Protein AF-A0A835P422-F1 (afdb_monomer_lite)

Structure (mmCIF, N/CA/C/O backbone):
data_AF-A0A835P422-F1
#
_entry.id   AF-A0A835P422-F1
#
loop_
_atom_site.group_PDB
_atom_site.id
_atom_site.type_symbol
_atom_site.label_atom_id
_atom_site.label_alt_id
_atom_site.label_comp_id
_atom_site.label_asym_id
_atom_site.label_entity_id
_atom_site.label_seq_id
_atom_site.pdbx_PDB_ins_code
_atom_site.Cartn_x
_atom_site.Cartn_y
_atom_site.Cartn_z
_atom_site.occupancy
_atom_site.B_iso_or_equiv
_atom_site.auth_seq_id
_atom_site.auth_comp_id
_atom_site.auth_asym_id
_atom_site.auth_atom_id
_atom_site.pdbx_PDB_model_num
ATOM 1 N N . MET A 1 1 ? -5.538 4.543 8.602 1.00 83.06 1 MET A N 1
ATOM 2 C CA . MET A 1 1 ? -4.809 5.064 7.434 1.00 83.06 1 MET A CA 1
ATOM 3 C C . MET A 1 1 ? -5.441 6.368 7.005 1.00 83.06 1 MET A C 1
ATOM 5 O O . MET A 1 1 ? -6.660 6.471 7.059 1.00 83.06 1 MET A O 1
ATOM 9 N N . VAL A 1 2 ? -4.631 7.358 6.640 1.00 86.31 2 VAL A N 1
ATOM 10 C CA . VAL A 1 2 ? -5.116 8.685 6.250 1.00 86.31 2 VAL A CA 1
ATOM 11 C C . VAL A 1 2 ? -4.440 9.077 4.946 1.00 86.31 2 VAL A C 1
ATOM 13 O O . VAL A 1 2 ? -3.213 9.055 4.871 1.00 86.31 2 VAL A O 1
ATOM 16 N N . LYS A 1 3 ? -5.237 9.423 3.939 1.00 85.25 3 LYS A N 1
ATOM 17 C CA . LYS A 1 3 ? -4.757 9.975 2.677 1.00 85.25 3 LYS A CA 1
ATOM 18 C C . LYS A 1 3 ? -4.773 11.492 2.761 1.00 85.25 3 LYS A C 1
ATOM 20 O O . LYS A 1 3 ? -5.781 12.088 3.148 1.00 85.25 3 LYS A O 1
ATOM 25 N N . HIS A 1 4 ? -3.650 12.089 2.392 1.00 86.94 4 HIS A N 1
ATOM 26 C CA . HIS A 1 4 ? -3.463 13.529 2.381 1.00 86.94 4 HIS A CA 1
ATOM 27 C C . HIS A 1 4 ? -3.297 14.022 0.947 1.00 86.94 4 HIS A C 1
ATOM 29 O O . HIS A 1 4 ? -2.626 13.371 0.148 1.00 86.94 4 HIS A O 1
ATOM 35 N N . TRP A 1 5 ? -3.871 15.180 0.642 1.00 85.56 5 TRP A N 1
ATOM 36 C CA . TRP A 1 5 ? -3.661 15.888 -0.615 1.00 85.56 5 TRP A CA 1
ATOM 37 C C . TRP A 1 5 ? -2.870 17.163 -0.355 1.00 85.56 5 TRP A C 1
ATOM 39 O O . TRP A 1 5 ? -3.194 17.913 0.566 1.00 85.56 5 TRP A O 1
ATOM 49 N N . ARG A 1 6 ? -1.823 17.404 -1.149 1.00 86.75 6 ARG A N 1
ATOM 50 C CA . ARG A 1 6 ? -1.045 18.642 -1.063 1.00 86.75 6 ARG A CA 1
ATOM 51 C C . ARG A 1 6 ? -1.829 19.762 -1.739 1.00 86.75 6 ARG A C 1
ATOM 53 O O . ARG A 1 6 ? -2.097 19.686 -2.934 1.00 86.75 6 ARG A O 1
ATOM 60 N N . VAL A 1 7 ? -2.168 20.795 -0.978 1.00 87.25 7 VAL A N 1
ATOM 61 C CA . VAL A 1 7 ? -3.031 21.894 -1.439 1.00 87.25 7 VAL A CA 1
ATOM 62 C C . VAL A 1 7 ? -2.217 23.045 -2.024 1.00 87.25 7 VAL A C 1
ATOM 64 O O . VAL A 1 7 ? -2.674 23.719 -2.943 1.00 87.25 7 VAL A O 1
ATOM 67 N N . ASP A 1 8 ? -0.992 23.262 -1.544 1.00 85.94 8 ASP A N 1
ATOM 68 C CA . ASP A 1 8 ? -0.162 24.375 -1.999 1.00 85.94 8 ASP A CA 1
ATOM 69 C C . ASP A 1 8 ? 1.342 24.055 -2.043 1.00 85.94 8 ASP A C 1
ATOM 71 O O . ASP A 1 8 ? 1.820 22.964 -1.710 1.00 85.94 8 ASP A O 1
ATOM 75 N N . ARG A 1 9 ? 2.120 25.041 -2.503 1.00 81.62 9 ARG A N 1
ATOM 76 C CA . ARG A 1 9 ? 3.585 24.956 -2.564 1.00 81.62 9 ARG A CA 1
ATOM 77 C C . ARG A 1 9 ? 4.244 25.068 -1.186 1.00 81.62 9 ARG A C 1
ATOM 79 O O . ARG A 1 9 ? 5.394 24.662 -1.076 1.00 81.62 9 ARG A O 1
ATOM 86 N N . GLU A 1 10 ? 3.518 25.505 -0.160 1.00 86.56 10 GLU A N 1
ATOM 87 C CA . GLU A 1 10 ? 3.985 25.657 1.227 1.00 86.56 10 GLU A CA 1
ATOM 88 C C . GLU A 1 10 ? 3.847 24.366 2.049 1.00 86.56 10 GLU A C 1
ATOM 90 O O . GLU A 1 10 ? 3.931 24.399 3.271 1.00 86.56 10 GLU A O 1
ATOM 95 N N . GLU A 1 11 ? 3.634 23.226 1.383 1.00 81.69 11 GLU A N 1
ATOM 96 C CA . GLU A 1 11 ? 3.485 21.921 2.038 1.00 81.69 11 GLU A CA 1
ATOM 97 C C . GLU A 1 11 ? 2.276 21.862 2.981 1.00 81.69 11 GLU A C 1
ATOM 99 O O . GLU A 1 11 ? 2.273 21.119 3.963 1.00 81.69 11 GLU A O 1
ATOM 104 N N . LYS A 1 12 ? 1.202 22.600 2.668 1.00 86.31 12 LYS A N 1
ATOM 105 C CA . LYS A 1 12 ? -0.083 22.376 3.331 1.00 86.31 12 LYS A CA 1
ATOM 106 C C . LYS A 1 12 ? -0.746 21.119 2.782 1.00 86.31 12 LYS A C 1
ATOM 108 O O . LYS A 1 12 ? -0.849 20.926 1.566 1.00 86.31 12 LYS A O 1
ATOM 113 N N . TYR A 1 13 ? -1.223 20.283 3.698 1.00 86.50 13 TYR A N 1
ATOM 114 C CA . TYR A 1 13 ? -1.899 19.031 3.390 1.00 86.50 13 TYR A CA 1
ATOM 115 C C . TYR A 1 13 ? -3.291 19.003 4.007 1.00 86.50 13 TYR A C 1
ATOM 117 O O . TYR A 1 13 ? -3.460 19.291 5.191 1.00 86.50 13 TYR A O 1
ATOM 125 N N . GLU A 1 14 ? -4.271 18.579 3.219 1.00 91.12 14 GLU A N 1
ATOM 126 C CA . GLU A 1 14 ? -5.625 18.309 3.692 1.00 91.12 14 GLU A CA 1
ATOM 127 C C . GLU A 1 14 ? -5.893 16.812 3.724 1.00 91.12 14 GLU A C 1
ATOM 129 O O . GLU A 1 14 ? -5.433 16.055 2.866 1.00 91.12 14 GLU A O 1
ATOM 134 N N . ILE A 1 15 ? -6.648 16.374 4.729 1.00 89.50 15 ILE A N 1
ATOM 135 C CA . ILE A 1 15 ? -7.099 14.989 4.803 1.00 89.50 15 ILE A CA 1
ATOM 136 C C . ILE A 1 15 ? -8.259 14.818 3.834 1.00 89.50 15 ILE A C 1
ATOM 138 O O . ILE A 1 15 ? -9.336 15.364 4.060 1.00 89.50 15 ILE A O 1
ATOM 142 N N . VAL A 1 16 ? -8.050 14.007 2.803 1.00 90.88 16 VAL A N 1
ATOM 143 C CA . VAL A 1 16 ? -9.088 13.705 1.811 1.00 90.88 16 VAL A CA 1
ATOM 144 C C . VAL A 1 16 ? -9.803 12.396 2.106 1.00 90.88 16 VAL A C 1
ATOM 146 O O . VAL A 1 16 ? -10.979 12.254 1.789 1.00 90.88 16 VAL A O 1
ATOM 149 N N . GLU A 1 17 ? -9.129 11.441 2.752 1.00 88.75 17 GLU A N 1
ATOM 150 C CA . GLU A 1 17 ? -9.734 10.143 3.039 1.00 88.75 17 GLU A CA 1
ATOM 151 C C . GLU A 1 17 ? -9.155 9.495 4.297 1.00 88.75 17 GLU A C 1
ATOM 153 O O . GLU A 1 17 ? -7.987 9.687 4.654 1.00 88.75 17 GLU A O 1
ATOM 158 N N . LYS A 1 18 ? -9.991 8.718 4.990 1.00 91.38 18 LYS A N 1
ATOM 159 C CA . LYS A 1 18 ? -9.613 7.948 6.176 1.00 91.38 18 LYS A CA 1
ATOM 160 C C . LYS A 1 18 ? -10.161 6.535 6.052 1.00 91.38 18 LYS A C 1
ATOM 162 O O . LYS A 1 18 ? -11.354 6.353 5.838 1.00 91.38 18 LYS A O 1
ATOM 167 N N . TRP A 1 19 ? -9.301 5.552 6.287 1.00 92.38 19 TRP A N 1
ATOM 168 C CA . TRP A 1 19 ? -9.673 4.137 6.308 1.00 92.38 19 TRP A CA 1
ATOM 169 C C . TRP A 1 19 ? -9.192 3.470 7.588 1.00 92.38 19 TRP A C 1
ATOM 171 O O . TRP A 1 19 ? -8.100 3.780 8.088 1.00 92.38 19 TRP A O 1
ATOM 181 N N . PHE A 1 20 ? -9.958 2.517 8.114 1.00 91.00 20 PHE A N 1
ATOM 182 C CA . PHE A 1 20 ? -9.454 1.674 9.189 1.00 91.00 20 PHE A CA 1
ATOM 183 C C . PHE A 1 20 ? -8.546 0.591 8.614 1.00 91.00 20 PHE A C 1
ATOM 185 O O . PHE A 1 20 ? -8.877 -0.058 7.630 1.00 91.00 20 PHE A O 1
ATOM 192 N N . LEU A 1 21 ? -7.404 0.353 9.262 1.00 89.75 21 LEU A N 1
ATOM 193 C CA . LEU A 1 21 ? -6.468 -0.686 8.822 1.00 89.75 21 LEU A CA 1
ATOM 194 C C . LEU A 1 21 ? -7.109 -2.085 8.846 1.00 89.75 21 LEU A C 1
ATOM 196 O O . LEU A 1 21 ? -6.798 -2.931 8.014 1.00 89.75 21 LEU A O 1
ATOM 200 N N . LYS A 1 22 ? -8.042 -2.322 9.776 1.00 91.25 22 LYS A N 1
ATOM 201 C CA . LYS A 1 22 ? -8.781 -3.587 9.866 1.00 91.25 22 LYS A CA 1
ATOM 202 C C . LYS A 1 22 ? -9.620 -3.884 8.617 1.00 91.25 22 LYS A C 1
ATOM 204 O O . LYS A 1 22 ? -9.840 -5.058 8.350 1.00 91.25 22 LYS A O 1
ATOM 209 N N . ASP A 1 23 ? -10.005 -2.865 7.850 1.00 93.75 23 ASP A N 1
ATOM 210 C CA . ASP A 1 23 ? -10.827 -3.019 6.645 1.00 93.75 23 ASP A CA 1
ATOM 211 C C . ASP A 1 23 ? -9.974 -3.319 5.395 1.00 93.75 23 ASP A C 1
ATOM 213 O O . ASP A 1 23 ? -10.521 -3.643 4.349 1.00 93.75 23 ASP A O 1
ATOM 217 N N . LEU A 1 24 ? -8.639 -3.201 5.477 1.00 94.38 24 LEU A N 1
ATOM 218 C CA . LEU A 1 24 ? -7.724 -3.500 4.370 1.00 94.38 24 LEU A CA 1
ATOM 219 C C . LEU A 1 24 ? -7.524 -5.014 4.247 1.00 94.38 24 LEU A C 1
ATOM 221 O O . LEU A 1 24 ? -6.858 -5.605 5.091 1.00 94.38 24 LEU A O 1
ATOM 225 N N . GLU A 1 25 ? -8.078 -5.654 3.231 1.00 94.38 25 GLU A N 1
ATOM 226 C CA . GLU A 1 25 ? -8.061 -7.114 3.073 1.00 94.38 25 GLU A CA 1
ATOM 227 C C . GLU A 1 25 ? -6.759 -7.623 2.444 1.00 94.38 25 GLU A C 1
ATOM 229 O O . GLU A 1 25 ? -6.224 -8.654 2.861 1.00 94.38 25 GLU A O 1
AT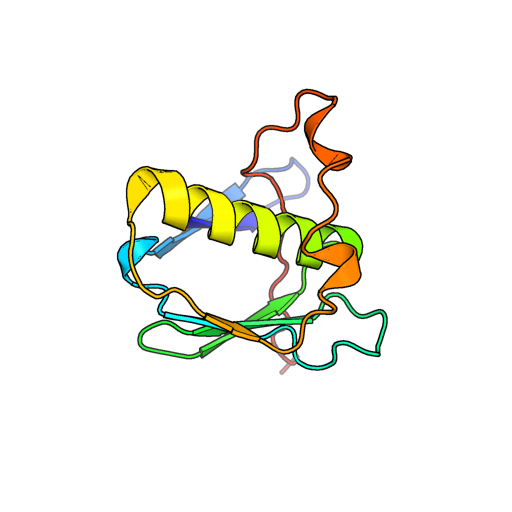OM 234 N N . MET A 1 26 ? -6.230 -6.881 1.469 1.00 95.25 26 MET A N 1
ATOM 235 C CA . MET A 1 26 ? -5.059 -7.281 0.692 1.00 95.25 26 MET A CA 1
ATOM 236 C C . MET A 1 26 ? -4.311 -6.066 0.135 1.00 95.25 26 MET A C 1
ATOM 238 O O . MET A 1 26 ? -4.907 -5.014 -0.115 1.00 95.25 26 MET A O 1
ATOM 242 N N . ILE A 1 27 ? -3.008 -6.233 -0.085 1.00 95.50 27 ILE A N 1
ATOM 243 C CA . ILE A 1 27 ? -2.228 -5.400 -1.004 1.00 95.50 27 ILE A CA 1
ATOM 244 C C . ILE A 1 27 ? -1.650 -6.258 -2.130 1.00 95.50 27 ILE A C 1
ATOM 246 O O . ILE A 1 27 ? -1.150 -7.357 -1.883 1.00 95.50 27 ILE A O 1
ATOM 250 N N . ASP A 1 28 ? -1.718 -5.738 -3.349 1.00 95.75 28 ASP A N 1
ATOM 251 C CA . ASP A 1 28 ? -1.247 -6.401 -4.564 1.00 95.75 28 ASP A CA 1
ATOM 252 C C . ASP A 1 28 ? -0.159 -5.539 -5.218 1.00 95.75 28 ASP A C 1
ATOM 254 O O . ASP A 1 28 ? -0.415 -4.408 -5.623 1.00 95.75 28 ASP A O 1
ATOM 258 N N . GLY A 1 29 ? 1.072 -6.047 -5.289 1.00 94.12 29 GLY A N 1
ATOM 259 C CA . GLY A 1 29 ? 2.220 -5.345 -5.873 1.00 94.12 29 GLY A CA 1
ATOM 260 C C . GLY A 1 29 ? 2.210 -5.260 -7.404 1.00 94.12 29 GLY A C 1
ATOM 261 O O . GLY A 1 29 ? 3.138 -4.678 -7.974 1.00 94.12 29 GLY A O 1
ATOM 262 N N . LYS A 1 30 ? 1.163 -5.802 -8.046 1.00 89.88 30 LYS A N 1
ATOM 263 C CA . LYS A 1 30 ? 0.939 -5.950 -9.490 1.00 89.88 30 LYS A CA 1
ATOM 264 C C . LYS A 1 30 ? 1.996 -6.792 -10.187 1.00 89.88 30 LYS A C 1
ATOM 266 O O . LYS A 1 30 ? 1.765 -7.954 -10.497 1.00 89.88 30 LYS A O 1
ATOM 271 N N . GLU A 1 31 ? 3.150 -6.191 -10.437 1.00 86.94 31 GLU A N 1
ATOM 272 C CA . GLU A 1 31 ? 4.259 -6.789 -11.171 1.00 86.94 31 GLU A CA 1
ATOM 273 C C . GLU A 1 31 ? 5.472 -6.860 -10.242 1.00 86.94 31 GLU A C 1
ATOM 275 O O . GLU A 1 31 ? 6.167 -5.862 -10.042 1.00 86.94 31 GLU A O 1
ATOM 280 N N . ALA A 1 32 ? 5.709 -8.034 -9.649 1.00 80.25 32 ALA A N 1
ATOM 281 C CA . ALA A 1 32 ? 6.829 -8.259 -8.730 1.00 80.25 32 ALA A CA 1
ATOM 282 C C . ALA A 1 32 ? 8.196 -8.138 -9.429 1.00 80.25 32 ALA A C 1
ATOM 284 O O . ALA A 1 32 ? 9.145 -7.636 -8.831 1.00 80.25 32 ALA A O 1
ATOM 285 N N . ASP A 1 33 ? 8.260 -8.545 -10.700 1.00 81.00 33 ASP A N 1
ATOM 286 C CA . ASP A 1 33 ? 9.485 -8.606 -11.508 1.00 81.00 33 ASP A CA 1
ATOM 287 C C . ASP A 1 33 ? 9.842 -7.266 -12.178 1.00 81.00 33 ASP A C 1
ATOM 289 O O . ASP A 1 33 ? 10.881 -7.142 -12.831 1.00 81.00 33 ASP A O 1
ATOM 293 N N . THR A 1 34 ? 8.987 -6.250 -12.024 1.00 83.12 34 THR A N 1
ATOM 294 C CA . THR A 1 34 ? 9.165 -4.933 -12.639 1.00 83.12 34 THR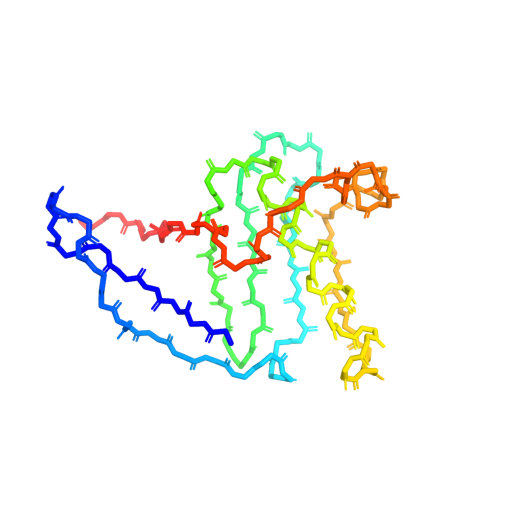 A CA 1
ATOM 295 C C . THR A 1 34 ? 9.491 -3.897 -11.565 1.00 83.12 34 THR A C 1
ATOM 297 O O . THR A 1 34 ? 8.778 -3.757 -10.568 1.00 83.12 34 THR A O 1
ATOM 300 N N . ASP A 1 35 ? 10.536 -3.097 -11.793 1.00 85.75 35 ASP A N 1
ATOM 301 C CA . ASP A 1 35 ? 10.885 -1.970 -10.922 1.00 85.75 35 ASP A CA 1
ATOM 302 C C . ASP A 1 35 ? 9.919 -0.790 -11.132 1.00 85.75 35 ASP A C 1
ATOM 304 O O . ASP A 1 35 ? 10.213 0.186 -11.822 1.00 85.75 35 ASP A O 1
ATOM 308 N N . ASN A 1 36 ? 8.711 -0.909 -10.575 1.00 90.12 36 ASN A N 1
ATOM 309 C CA . ASN A 1 36 ? 7.695 0.136 -10.611 1.00 90.12 36 ASN A CA 1
ATOM 310 C C . ASN A 1 36 ? 7.086 0.398 -9.217 1.00 90.12 36 ASN A C 1
ATOM 312 O O . ASN A 1 36 ? 7.018 -0.501 -8.370 1.00 90.12 36 ASN A O 1
ATOM 316 N N . PRO A 1 37 ? 6.616 1.629 -8.955 1.00 93.31 37 PRO A N 1
ATOM 317 C CA . PRO A 1 37 ? 6.033 2.012 -7.671 1.00 93.31 37 PRO A CA 1
ATOM 318 C C . PRO A 1 37 ? 4.533 1.695 -7.527 1.00 93.31 37 PRO A C 1
ATOM 320 O O . PRO A 1 37 ? 3.931 2.115 -6.536 1.00 93.31 37 PRO A O 1
ATOM 323 N N . TYR A 1 38 ? 3.913 0.995 -8.480 1.00 94.19 38 TYR A N 1
ATOM 324 C CA . TYR A 1 38 ? 2.467 0.778 -8.502 1.00 94.19 38 TYR A CA 1
ATOM 325 C C . TYR A 1 38 ? 2.054 -0.428 -7.662 1.00 94.19 38 TYR A C 1
ATOM 327 O O . TYR A 1 38 ? 2.743 -1.446 -7.626 1.00 94.19 38 TYR A O 1
ATOM 335 N N . PHE A 1 39 ? 0.921 -0.304 -6.980 1.00 95.62 39 PHE A N 1
ATOM 336 C CA . PHE A 1 39 ? 0.292 -1.380 -6.220 1.00 95.62 39 PHE A CA 1
ATOM 337 C C . PHE A 1 39 ? -1.193 -1.081 -6.021 1.00 95.62 39 PHE A C 1
ATOM 339 O O . PHE A 1 39 ? -1.619 0.068 -6.136 1.00 95.62 39 PHE A O 1
ATOM 346 N N . ASP A 1 40 ? -1.970 -2.098 -5.676 1.00 96.25 40 ASP A N 1
ATOM 347 C CA . ASP A 1 40 ? -3.376 -1.950 -5.328 1.00 96.25 40 ASP A CA 1
ATOM 348 C C . ASP A 1 40 ? -3.614 -2.201 -3.842 1.00 96.25 40 ASP A C 1
ATOM 350 O O . ASP A 1 40 ? -3.005 -3.064 -3.206 1.00 96.25 40 ASP A O 1
ATOM 354 N N . MET A 1 41 ? -4.540 -1.429 -3.282 1.00 95.25 41 MET A N 1
ATOM 355 C CA . MET A 1 41 ? -5.079 -1.631 -1.945 1.00 95.25 41 MET A CA 1
ATOM 356 C C . MET A 1 41 ? -6.520 -2.117 -2.042 1.00 95.25 41 MET A C 1
ATOM 358 O O . MET A 1 41 ? -7.392 -1.413 -2.557 1.00 95.25 41 MET A O 1
ATOM 362 N N . HIS A 1 42 ? -6.782 -3.299 -1.496 1.00 95.50 42 HIS A N 1
ATOM 363 C CA . HIS A 1 42 ? -8.091 -3.935 -1.536 1.00 95.50 42 HIS A CA 1
ATOM 364 C C . HIS A 1 42 ? -8.809 -3.720 -0.204 1.00 95.50 42 HIS A C 1
ATOM 366 O O . HIS A 1 42 ? -8.494 -4.354 0.802 1.00 95.50 42 HIS A O 1
ATOM 372 N N . PHE A 1 43 ? -9.774 -2.804 -0.204 1.00 92.69 43 PHE A N 1
ATOM 373 C CA . PHE A 1 43 ? -10.799 -2.688 0.835 1.00 92.69 43 PHE A CA 1
ATOM 374 C C . PHE A 1 43 ? -12.129 -3.207 0.253 1.00 92.69 43 PHE A C 1
ATOM 376 O O . PHE A 1 43 ? -12.132 -4.047 -0.641 1.00 92.69 43 PHE A O 1
ATOM 383 N N . HIS A 1 44 ? -13.267 -2.621 0.648 1.00 92.56 44 HIS A N 1
ATOM 384 C CA . HIS A 1 44 ? -14.551 -2.816 -0.043 1.00 92.56 44 HIS A CA 1
ATOM 385 C C . HIS A 1 44 ? -14.513 -2.428 -1.538 1.00 92.56 44 HIS A C 1
ATOM 387 O O . HIS A 1 44 ? -15.316 -2.904 -2.335 1.00 92.56 44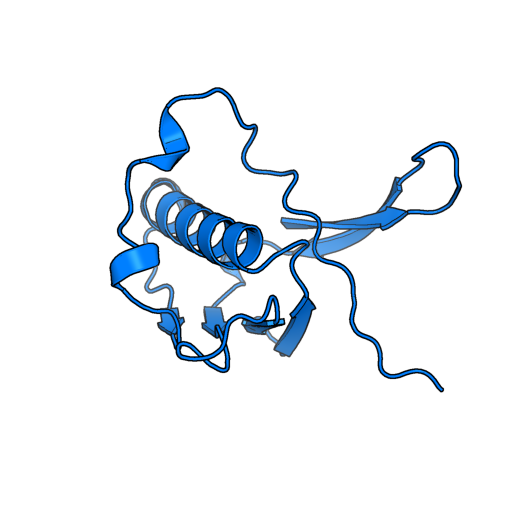 HIS A O 1
ATOM 393 N N . LYS A 1 45 ? -13.572 -1.559 -1.922 1.00 93.31 45 LYS A N 1
ATOM 394 C CA . LYS A 1 45 ? -13.219 -1.273 -3.314 1.00 93.31 45 LYS A CA 1
ATOM 395 C C . LYS A 1 45 ? -11.702 -1.319 -3.483 1.00 93.31 45 LYS A C 1
ATOM 397 O O . LYS A 1 45 ? -10.965 -1.203 -2.500 1.00 93.31 45 LYS A O 1
ATOM 402 N N . VAL A 1 46 ? -11.262 -1.457 -4.729 1.00 94.12 46 VAL A N 1
ATOM 403 C CA . VAL A 1 46 ? -9.843 -1.440 -5.102 1.00 94.12 46 VAL A CA 1
ATOM 404 C C . VAL A 1 46 ? -9.388 0.002 -5.312 1.00 94.12 46 VAL A C 1
ATOM 406 O O . VAL A 1 46 ? -10.044 0.765 -6.025 1.00 94.12 46 VAL A O 1
ATOM 409 N N . TYR A 1 47 ? -8.269 0.372 -4.693 1.00 92.94 47 TYR A N 1
ATOM 410 C CA . TYR A 1 47 ? -7.592 1.648 -4.914 1.00 92.94 47 TYR A CA 1
ATOM 411 C C . TYR A 1 47 ? -6.253 1.394 -5.592 1.00 92.94 47 TYR A C 1
ATOM 413 O O . TYR A 1 47 ? -5.415 0.689 -5.035 1.00 92.94 47 TYR A O 1
ATOM 421 N N . ASN A 1 48 ? -6.059 2.004 -6.759 1.00 94.31 48 ASN A N 1
ATOM 422 C CA . ASN A 1 48 ? -4.782 1.989 -7.461 1.00 94.31 48 ASN A CA 1
ATOM 423 C C . ASN A 1 48 ? -3.876 3.062 -6.861 1.00 94.31 48 ASN A C 1
ATOM 425 O O . ASN A 1 48 ? -4.245 4.237 -6.837 1.00 94.31 48 ASN A O 1
ATOM 429 N N . MET A 1 49 ? -2.705 2.658 -6.384 1.00 92.44 49 MET A N 1
ATOM 430 C CA . MET A 1 49 ? -1.768 3.517 -5.672 1.00 92.44 49 MET A CA 1
ATOM 431 C C . MET A 1 49 ? -0.426 3.567 -6.402 1.00 92.44 49 MET A C 1
ATOM 433 O O . MET A 1 49 ? 0.030 2.579 -6.977 1.00 92.44 49 MET A O 1
ATOM 437 N N . GLU A 1 50 ? 0.243 4.712 -6.324 1.00 93.50 50 GLU A N 1
ATOM 438 C CA . GLU A 1 50 ? 1.640 4.874 -6.721 1.00 93.50 50 GLU A CA 1
ATOM 439 C C . GLU A 1 50 ? 2.441 5.347 -5.519 1.00 93.50 50 GLU A C 1
ATOM 441 O O . GLU A 1 50 ? 2.190 6.417 -4.968 1.00 93.50 50 GLU A O 1
ATOM 446 N N . ALA A 1 51 ? 3.409 4.550 -5.082 1.00 90.12 51 ALA A N 1
ATOM 447 C CA . ALA A 1 51 ? 4.350 4.972 -4.058 1.00 90.12 51 ALA A CA 1
ATOM 448 C C . ALA A 1 51 ? 5.324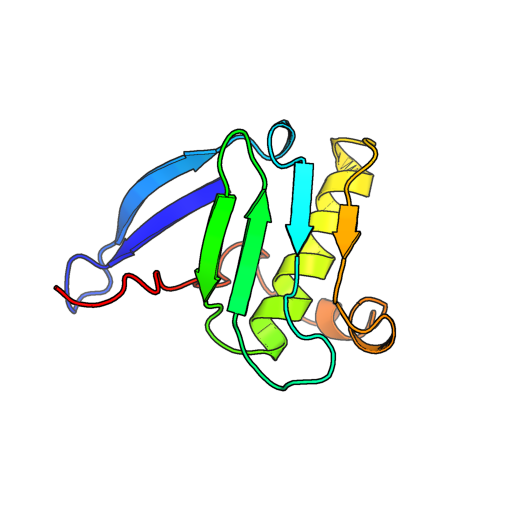 6.029 -4.606 1.00 90.12 51 ALA A C 1
ATOM 450 O O . ALA A 1 51 ? 5.556 6.138 -5.804 1.00 90.12 51 ALA A O 1
ATOM 451 N N . TYR A 1 52 ? 5.986 6.768 -3.717 1.00 87.50 52 TYR A N 1
ATOM 452 C CA . TYR A 1 52 ? 7.054 7.691 -4.119 1.00 87.50 52 TYR A CA 1
ATOM 453 C C . TYR A 1 52 ? 8.188 7.009 -4.912 1.00 87.50 52 TYR A C 1
ATOM 455 O O . TYR A 1 52 ? 8.820 7.624 -5.766 1.00 87.50 52 TYR A O 1
ATOM 463 N N . SER A 1 53 ? 8.464 5.741 -4.607 1.00 89.50 53 SER A N 1
ATOM 464 C CA . SER A 1 53 ? 9.461 4.911 -5.282 1.00 89.50 53 SER A CA 1
ATOM 465 C C . SER A 1 53 ? 9.137 3.429 -5.087 1.00 89.50 53 SER A C 1
ATOM 467 O O . SER A 1 53 ? 8.361 3.075 -4.194 1.00 89.50 53 SER A O 1
ATOM 469 N N . CYS A 1 54 ? 9.781 2.551 -5.857 1.00 90.50 54 CYS A N 1
ATOM 470 C CA . CYS A 1 54 ? 9.689 1.105 -5.652 1.00 90.50 54 CYS A CA 1
ATOM 471 C C . CYS A 1 54 ? 10.140 0.697 -4.233 1.00 90.50 54 CYS A C 1
ATOM 473 O O . CYS A 1 54 ? 9.434 -0.022 -3.530 1.00 90.50 54 CYS A O 1
ATOM 475 N N . ALA A 1 55 ? 11.233 1.270 -3.719 1.00 89.50 55 ALA A N 1
ATOM 476 C CA . ALA A 1 55 ? 11.664 1.038 -2.336 1.00 89.50 55 ALA A CA 1
ATOM 477 C C . ALA A 1 55 ? 10.600 1.464 -1.300 1.00 89.50 55 ALA A C 1
ATOM 479 O O . ALA A 1 55 ? 10.381 0.780 -0.292 1.00 89.50 55 ALA A O 1
ATOM 480 N N . SER A 1 56 ? 9.893 2.572 -1.551 1.00 89.44 56 SER A N 1
ATOM 481 C CA . SER A 1 56 ? 8.776 3.022 -0.711 1.00 89.44 56 SER A CA 1
ATOM 482 C C . SER A 1 56 ? 7.587 2.055 -0.769 1.00 89.44 56 SER A C 1
ATOM 484 O O . SER A 1 56 ? 6.985 1.801 0.273 1.00 89.44 56 SER A O 1
ATOM 486 N N . LYS A 1 57 ? 7.295 1.459 -1.936 1.00 92.44 57 LYS A N 1
ATOM 487 C CA . LYS A 1 57 ? 6.274 0.406 -2.116 1.00 92.44 57 LYS A CA 1
ATOM 488 C C . LYS A 1 57 ? 6.544 -0.791 -1.191 1.00 92.44 57 LYS A C 1
ATOM 490 O O . LYS A 1 57 ? 5.689 -1.163 -0.387 1.00 92.44 57 LYS A O 1
ATOM 495 N N . TYR A 1 58 ? 7.762 -1.334 -1.221 1.00 92.38 58 TYR A N 1
ATOM 496 C CA . TYR A 1 58 ? 8.162 -2.461 -0.365 1.00 92.38 58 TYR A CA 1
ATOM 497 C C . TYR A 1 58 ? 8.212 -2.097 1.126 1.00 92.38 58 TYR A C 1
ATOM 499 O O . TYR A 1 58 ? 7.837 -2.889 1.991 1.00 92.38 58 TYR A O 1
ATOM 507 N N . THR A 1 59 ? 8.654 -0.884 1.463 1.00 91.62 59 THR A N 1
ATOM 508 C CA . THR A 1 59 ? 8.656 -0.394 2.855 1.00 91.62 59 THR A CA 1
ATOM 509 C C . THR A 1 59 ? 7.239 -0.276 3.416 1.00 91.62 59 THR A C 1
ATOM 511 O O . THR A 1 59 ? 6.981 -0.660 4.561 1.00 91.62 59 THR A O 1
ATOM 514 N N . PHE A 1 60 ? 6.300 0.200 2.600 1.00 92.56 60 PHE A N 1
ATOM 515 C CA . PHE A 1 60 ? 4.892 0.280 2.956 1.00 92.56 60 PHE A CA 1
ATOM 516 C C . PHE A 1 60 ? 4.288 -1.112 3.206 1.00 92.56 60 PHE A C 1
ATOM 518 O O . PHE A 1 60 ? 3.696 -1.334 4.265 1.00 92.56 60 PHE A O 1
ATOM 525 N N . ALA A 1 61 ? 4.517 -2.073 2.303 1.00 92.81 61 ALA A N 1
ATOM 526 C CA . ALA A 1 61 ? 4.042 -3.452 2.449 1.00 92.81 61 ALA A CA 1
ATOM 527 C C . ALA A 1 61 ? 4.548 -4.121 3.741 1.00 92.81 61 ALA A C 1
ATOM 529 O O . ALA A 1 61 ? 3.755 -4.646 4.529 1.00 92.81 61 ALA A O 1
ATOM 530 N N . ARG A 1 62 ? 5.853 -4.012 4.025 1.00 91.19 62 ARG A N 1
ATOM 531 C CA . ARG A 1 62 ? 6.470 -4.507 5.270 1.00 91.19 62 ARG A CA 1
ATOM 532 C C . ARG A 1 62 ? 5.855 -3.885 6.516 1.00 91.19 62 ARG A C 1
ATOM 534 O O . ARG A 1 62 ? 5.536 -4.581 7.482 1.00 91.19 62 ARG A O 1
ATOM 541 N N . THR A 1 63 ? 5.651 -2.570 6.485 1.00 91.12 63 THR A N 1
ATOM 542 C CA . THR A 1 63 ? 5.045 -1.832 7.599 1.00 91.12 63 THR A CA 1
ATOM 543 C C . THR A 1 63 ? 3.628 -2.326 7.877 1.00 91.12 63 THR A C 1
ATOM 545 O O . THR A 1 63 ? 3.288 -2.576 9.034 1.00 91.12 63 THR A O 1
ATOM 548 N N . LEU A 1 64 ? 2.812 -2.528 6.837 1.00 92.06 64 LEU A N 1
ATOM 549 C CA . LEU A 1 64 ? 1.461 -3.070 6.986 1.00 92.06 64 LEU A CA 1
ATOM 550 C C . LEU A 1 64 ? 1.468 -4.484 7.563 1.00 92.06 64 LEU A C 1
ATOM 552 O O . LEU A 1 64 ? 0.706 -4.747 8.494 1.00 92.06 64 LEU A O 1
ATOM 556 N N . ASN A 1 65 ? 2.350 -5.362 7.076 1.00 90.19 65 ASN A N 1
ATOM 557 C CA . ASN A 1 65 ? 2.471 -6.721 7.602 1.00 90.19 65 ASN A CA 1
ATOM 558 C C . ASN A 1 65 ? 2.785 -6.712 9.104 1.00 90.19 65 ASN A C 1
ATOM 560 O O . ASN A 1 65 ? 2.136 -7.385 9.906 1.00 90.19 65 ASN A O 1
ATOM 564 N N . LYS A 1 66 ? 3.742 -5.868 9.507 1.00 88.06 66 LYS A N 1
ATOM 565 C CA . LYS A 1 66 ? 4.156 -5.738 10.905 1.00 88.06 66 LYS A CA 1
ATOM 566 C C . LYS A 1 66 ? 3.046 -5.157 11.779 1.00 88.06 66 LYS A C 1
ATOM 568 O O . LYS A 1 66 ? 2.788 -5.677 12.862 1.00 88.06 66 LYS A O 1
ATOM 573 N N . LEU A 1 67 ? 2.355 -4.109 11.321 1.00 89.94 67 LEU A N 1
ATOM 574 C CA . LEU A 1 67 ? 1.202 -3.542 12.030 1.00 89.94 67 LEU A CA 1
ATOM 575 C C . LEU A 1 67 ? 0.073 -4.569 12.180 1.00 89.94 67 LEU A C 1
ATOM 577 O O . LEU A 1 67 ? -0.537 -4.656 13.247 1.00 89.94 67 LEU A O 1
ATOM 581 N N . ASN A 1 68 ? -0.179 -5.369 11.142 1.00 90.12 68 ASN A N 1
ATOM 582 C CA . ASN A 1 68 ? -1.139 -6.459 11.202 1.00 90.12 68 ASN A CA 1
ATOM 583 C C . ASN A 1 68 ? -0.736 -7.488 12.268 1.00 90.12 68 ASN A C 1
ATOM 585 O O . ASN A 1 68 ? -1.538 -7.771 13.156 1.00 90.12 68 ASN A O 1
ATOM 589 N N . ALA A 1 69 ? 0.510 -7.970 12.251 1.00 88.38 69 ALA A N 1
ATOM 590 C CA . ALA A 1 69 ? 1.021 -8.933 13.228 1.00 88.38 69 ALA A CA 1
ATOM 591 C C . ALA A 1 69 ? 0.973 -8.410 14.679 1.00 88.38 69 ALA A C 1
ATOM 593 O O . ALA A 1 69 ? 0.637 -9.159 15.598 1.00 88.38 69 ALA A O 1
ATOM 594 N N . MET A 1 70 ? 1.268 -7.122 14.892 1.00 90.12 70 MET A N 1
ATOM 595 C CA . MET A 1 70 ? 1.273 -6.509 16.226 1.00 90.12 70 MET A CA 1
ATOM 596 C C . MET A 1 70 ? -0.135 -6.256 16.776 1.00 90.12 70 MET A C 1
ATOM 598 O O . MET A 1 70 ? -0.383 -6.528 17.952 1.00 90.12 70 MET A O 1
ATOM 602 N N . TYR A 1 71 ? -1.052 -5.737 15.955 1.00 90.94 71 TYR A N 1
ATOM 603 C CA . TYR A 1 71 ? -2.311 -5.174 16.455 1.00 90.94 71 TYR A CA 1
ATOM 604 C C . TYR A 1 71 ? -3.565 -5.923 16.013 1.00 90.94 71 TYR A C 1
ATOM 606 O O . TYR A 1 71 ? -4.495 -6.052 16.804 1.00 90.94 71 TYR A O 1
ATOM 614 N N . LEU A 1 72 ? -3.626 -6.385 14.763 1.00 90.25 72 LEU A N 1
ATOM 615 C CA . LEU A 1 72 ? -4.863 -6.926 14.190 1.00 90.25 72 LEU A CA 1
ATOM 616 C C . LEU A 1 72 ? -4.927 -8.452 14.235 1.00 90.25 72 LEU A C 1
ATOM 618 O O . LEU A 1 72 ? -6.012 -8.999 14.404 1.00 90.25 72 LEU A O 1
ATOM 622 N N . LYS A 1 73 ? -3.779 -9.125 14.091 1.00 90.75 73 LYS A N 1
ATOM 623 C CA . LYS A 1 73 ? -3.628 -10.589 14.077 1.00 90.75 73 LYS A CA 1
ATOM 624 C C . LYS A 1 73 ? -4.626 -11.293 13.148 1.00 90.75 73 LYS A C 1
ATOM 626 O O . LYS A 1 73 ? -5.101 -12.381 13.461 1.00 90.75 73 LYS A O 1
ATOM 631 N N . LYS A 1 74 ? -4.961 -10.660 12.021 1.00 91.12 74 LYS A N 1
ATOM 632 C CA . LYS A 1 74 ? -5.833 -11.242 10.997 1.00 91.12 74 LYS A CA 1
ATOM 633 C C . LYS A 1 74 ? -5.013 -11.831 9.856 1.00 91.12 74 LYS A C 1
ATOM 635 O O . LYS A 1 74 ? -3.845 -11.481 9.685 1.00 91.12 74 LYS A O 1
ATOM 640 N N . ASP A 1 75 ? -5.654 -12.676 9.061 1.00 87.31 75 ASP A N 1
ATOM 641 C CA . ASP A 1 75 ? -5.116 -13.108 7.774 1.00 87.31 75 ASP A CA 1
ATOM 642 C C . ASP A 1 75 ? -5.111 -11.907 6.813 1.00 87.31 75 ASP A C 1
ATOM 644 O O . ASP A 1 75 ? -6.164 -11.440 6.377 1.00 87.31 75 ASP A O 1
ATOM 648 N N . PHE A 1 76 ? -3.930 -11.330 6.588 1.00 89.31 76 PHE A N 1
ATOM 649 C CA . PHE A 1 76 ? -3.719 -10.170 5.726 1.00 89.31 76 PHE A CA 1
ATOM 650 C C . PHE A 1 76 ? -2.834 -10.585 4.559 1.00 89.31 76 PHE A C 1
ATOM 652 O O . PHE A 1 76 ? -1.721 -11.067 4.766 1.00 89.31 76 PHE A O 1
ATOM 659 N N . LYS A 1 77 ? -3.330 -10.394 3.336 1.00 93.50 77 LYS A N 1
ATOM 660 C CA . LYS A 1 77 ? -2.669 -10.911 2.140 1.00 93.50 77 LYS A CA 1
ATOM 661 C C . LYS A 1 77 ? -1.781 -9.850 1.504 1.00 93.50 77 LYS A C 1
ATOM 663 O O . LYS A 1 77 ? -2.231 -8.746 1.205 1.00 93.50 77 LYS A O 1
ATOM 668 N N . ILE A 1 78 ? -0.531 -10.221 1.270 1.00 93.81 78 ILE A N 1
ATOM 669 C CA . ILE A 1 78 ? 0.437 -9.454 0.491 1.00 93.81 78 ILE A CA 1
ATOM 670 C C . ILE A 1 78 ? 0.812 -10.342 -0.687 1.00 93.81 78 ILE A C 1
ATOM 672 O O . ILE A 1 78 ? 1.325 -11.437 -0.475 1.00 93.81 78 ILE A O 1
ATOM 676 N N . VAL A 1 79 ? 0.484 -9.914 -1.903 1.00 94.50 79 VAL A N 1
ATOM 677 C CA . VAL A 1 79 ? 0.667 -10.719 -3.121 1.00 94.50 79 VAL A CA 1
ATOM 678 C C . VAL A 1 79 ? 1.392 -9.920 -4.195 1.00 94.50 79 VAL A C 1
ATOM 680 O O . VAL A 1 79 ? 1.332 -8.694 -4.193 1.00 94.50 79 VAL A O 1
ATOM 683 N N . ASN A 1 80 ? 2.066 -10.611 -5.116 1.00 94.06 80 ASN A N 1
ATOM 684 C CA . ASN A 1 80 ? 2.828 -9.998 -6.213 1.00 94.06 80 ASN A CA 1
ATOM 685 C C . ASN A 1 80 ? 3.906 -9.010 -5.733 1.00 94.06 80 ASN A C 1
ATOM 687 O O . ASN A 1 80 ? 4.150 -7.970 -6.339 1.00 94.06 80 ASN A O 1
ATOM 691 N N . PHE A 1 81 ? 4.559 -9.362 -4.630 1.00 91.75 81 PHE A N 1
ATOM 692 C CA . PHE A 1 81 ? 5.784 -8.742 -4.147 1.00 91.75 81 PHE A CA 1
ATOM 693 C C . PHE A 1 81 ? 6.876 -9.807 -4.128 1.00 91.75 81 PHE A C 1
ATOM 695 O O . PHE A 1 81 ? 6.594 -10.964 -3.822 1.00 91.75 81 PHE A O 1
ATOM 702 N N . ASP A 1 82 ? 8.114 -9.420 -4.416 1.00 88.94 82 ASP A N 1
ATOM 703 C CA . ASP A 1 82 ? 9.255 -10.317 -4.257 1.00 88.94 82 ASP A CA 1
ATOM 704 C C . ASP A 1 82 ? 9.578 -10.500 -2.761 1.00 88.94 82 ASP A C 1
ATOM 706 O O . ASP A 1 82 ? 9.855 -9.541 -2.025 1.00 88.94 82 ASP A O 1
ATOM 710 N N . ASP A 1 83 ? 9.531 -11.758 -2.316 1.00 85.06 83 ASP A N 1
ATOM 711 C CA . ASP A 1 83 ? 9.774 -12.179 -0.935 1.00 85.06 83 ASP A CA 1
ATOM 712 C C . ASP A 1 83 ? 11.158 -11.763 -0.416 1.00 85.06 83 ASP A C 1
ATOM 714 O O . ASP A 1 83 ? 11.325 -11.530 0.786 1.00 85.06 83 ASP A O 1
ATOM 718 N N . THR A 1 84 ? 12.144 -11.625 -1.306 1.00 85.00 84 THR A N 1
ATOM 719 C CA . THR A 1 84 ? 13.507 -11.190 -0.975 1.00 85.00 84 THR A CA 1
ATOM 720 C C . THR A 1 84 ? 13.498 -9.791 -0.366 1.00 85.00 84 THR A C 1
ATOM 722 O O . THR A 1 84 ? 14.168 -9.539 0.634 1.00 85.00 84 THR A O 1
ATOM 725 N N . TYR A 1 85 ? 12.696 -8.883 -0.928 1.00 82.50 85 TYR A N 1
ATOM 726 C CA . TYR A 1 85 ? 12.597 -7.495 -0.472 1.00 82.50 85 TYR A CA 1
ATOM 727 C C . TYR A 1 85 ? 11.542 -7.303 0.622 1.00 82.50 85 TYR A C 1
ATOM 729 O O . TYR A 1 85 ? 11.629 -6.354 1.408 1.00 82.50 85 TYR A O 1
ATOM 737 N N . LEU A 1 86 ? 10.546 -8.191 0.704 1.00 82.62 86 LEU A N 1
ATOM 738 C CA . LEU A 1 86 ? 9.576 -8.185 1.801 1.00 82.62 86 LEU A CA 1
ATOM 739 C C . LEU A 1 86 ? 10.181 -8.623 3.136 1.00 82.62 86 LEU A C 1
ATOM 741 O O . LEU A 1 86 ? 9.798 -8.083 4.169 1.00 82.62 86 LEU A O 1
ATOM 745 N N . ASN A 1 87 ? 11.118 -9.566 3.133 1.00 76.56 87 ASN A N 1
ATOM 746 C CA . ASN A 1 87 ? 11.723 -10.081 4.365 1.00 76.56 87 ASN A CA 1
ATOM 747 C C . ASN A 1 87 ? 13.034 -9.375 4.739 1.00 76.56 87 ASN A C 1
ATOM 749 O O . ASN A 1 87 ? 13.723 -9.791 5.668 1.00 76.56 87 ASN A O 1
ATOM 753 N N . ASP A 1 88 ? 13.393 -8.307 4.026 1.00 67.69 88 ASP A N 1
ATOM 754 C CA . ASP A 1 88 ? 14.581 -7.526 4.338 1.00 67.69 88 ASP A CA 1
ATOM 755 C C . ASP A 1 88 ? 14.374 -6.722 5.637 1.00 67.69 88 ASP A C 1
ATOM 757 O O . ASP A 1 88 ? 13.701 -5.685 5.665 1.00 67.69 88 ASP A O 1
ATOM 761 N N . ASP A 1 89 ? 14.958 -7.211 6.730 1.00 57.59 89 ASP A N 1
ATOM 762 C CA . ASP A 1 89 ? 14.909 -6.604 8.064 1.00 57.59 89 ASP A CA 1
ATOM 763 C C . ASP A 1 89 ? 15.849 -5.384 8.222 1.00 57.59 89 ASP A C 1
ATOM 765 O O . ASP A 1 89 ? 15.864 -4.737 9.275 1.00 57.59 89 ASP A O 1
ATOM 769 N N . SER A 1 90 ? 16.633 -5.024 7.195 1.00 54.12 90 SER A N 1
ATOM 770 C CA . SER A 1 90 ? 17.712 -4.023 7.299 1.00 54.12 90 SER A CA 1
ATOM 771 C C . SER A 1 90 ? 17.250 -2.567 7.497 1.00 54.12 90 SER A C 1
ATOM 773 O O . SER A 1 90 ? 18.000 -1.741 8.029 1.00 54.12 90 SER A O 1
ATOM 775 N N . ILE A 1 91 ? 16.005 -2.230 7.137 1.00 53.44 91 ILE A N 1
ATOM 776 C CA . ILE A 1 91 ? 15.532 -0.831 7.060 1.00 53.44 91 ILE A CA 1
ATOM 777 C C . ILE A 1 91 ? 15.155 -0.220 8.428 1.00 53.44 91 ILE A C 1
ATOM 779 O O . ILE A 1 91 ? 14.996 0.994 8.548 1.00 53.44 91 ILE A O 1
ATOM 783 N N . TRP A 1 92 ? 15.089 -0.999 9.512 1.00 49.12 92 TRP A N 1
ATOM 784 C CA . TRP A 1 92 ? 14.713 -0.463 10.833 1.00 49.12 92 TRP A CA 1
ATOM 785 C C . TRP A 1 92 ? 15.867 0.191 11.627 1.00 49.12 92 TRP A C 1
ATOM 787 O O . TRP A 1 92 ? 15.662 0.679 12.737 1.00 49.12 92 TRP A O 1
ATOM 797 N N . SER A 1 93 ? 17.086 0.266 11.085 1.00 37.75 93 SER A N 1
ATOM 798 C CA . SER A 1 93 ? 18.241 0.804 11.826 1.00 37.75 93 SER A CA 1
ATOM 799 C C . SER A 1 93 ? 18.271 2.336 11.998 1.00 37.75 93 SER A C 1
ATOM 801 O O . SER A 1 93 ? 19.199 2.856 12.612 1.00 37.75 93 SER A O 1
ATOM 803 N N . SER A 1 94 ? 17.270 3.098 11.542 1.00 35.00 94 SER A N 1
ATOM 804 C CA . SER A 1 94 ? 17.217 4.541 11.833 1.00 35.00 94 SER A CA 1
ATOM 805 C C . SER A 1 94 ? 15.813 5.145 11.725 1.00 35.00 94 SER A C 1
ATOM 807 O O . SER A 1 94 ? 15.310 5.357 10.635 1.00 35.00 94 SER A O 1
ATOM 809 N N . ASN A 1 95 ? 15.195 5.449 12.874 1.00 40.16 95 ASN A N 1
ATOM 810 C CA . ASN A 1 95 ? 14.303 6.591 13.171 1.00 40.16 95 ASN A CA 1
ATOM 811 C C . ASN A 1 95 ? 13.259 7.093 12.138 1.00 40.16 95 ASN A C 1
ATOM 813 O O . ASN A 1 95 ? 12.773 8.217 12.274 1.00 40.16 95 ASN A O 1
ATOM 817 N N . LEU A 1 96 ? 12.847 6.311 11.142 1.00 44.38 96 LEU A N 1
ATOM 818 C CA . LEU A 1 96 ? 11.786 6.708 10.220 1.00 44.38 96 LEU A CA 1
ATOM 819 C C . LEU A 1 96 ? 10.428 6.478 10.885 1.00 44.38 96 LEU A C 1
ATOM 821 O O . LEU A 1 96 ? 10.007 5.346 11.130 1.00 44.38 96 LEU A O 1
ATOM 825 N N . THR A 1 97 ? 9.730 7.573 11.185 1.00 42.44 97 THR A N 1
ATOM 826 C CA . THR A 1 97 ? 8.313 7.515 11.552 1.00 42.44 97 THR A CA 1
ATOM 827 C C . THR A 1 97 ? 7.555 6.780 10.426 1.00 42.44 97 THR A C 1
ATOM 829 O O . THR A 1 97 ? 7.607 7.221 9.278 1.00 42.44 97 THR A O 1
ATOM 832 N N . PRO A 1 98 ? 6.866 5.649 10.688 1.00 45.41 98 PRO A N 1
ATOM 833 C CA . PRO A 1 98 ? 6.370 4.745 9.633 1.00 45.41 98 PRO A CA 1
ATOM 834 C C . PRO A 1 98 ? 5.244 5.295 8.734 1.00 45.41 98 PRO A C 1
ATOM 836 O O . PRO A 1 98 ? 4.603 4.534 8.014 1.00 45.41 98 PRO A O 1
ATOM 839 N N . LEU A 1 99 ? 4.931 6.592 8.805 1.00 44.59 99 LEU A N 1
ATOM 840 C CA . LEU A 1 99 ? 3.685 7.177 8.297 1.00 44.59 99 LEU A CA 1
ATOM 841 C C . LEU A 1 99 ? 3.867 8.229 7.190 1.00 44.59 99 LEU A C 1
ATOM 843 O O . LEU A 1 99 ? 2.878 8.821 6.770 1.00 44.59 99 LEU A O 1
ATOM 847 N N . GLN A 1 100 ? 5.081 8.437 6.671 1.00 45.88 100 GLN A N 1
ATOM 848 C CA . GLN A 1 100 ? 5.344 9.370 5.559 1.00 45.88 100 GLN A CA 1
ATOM 849 C C . GLN A 1 100 ? 5.734 8.680 4.239 1.00 45.88 100 GLN A C 1
ATOM 851 O O . GLN A 1 100 ? 6.462 9.242 3.425 1.00 45.88 100 GLN A O 1
ATOM 856 N N . CYS A 1 101 ? 5.232 7.471 3.969 1.00 48.00 101 CYS A N 1
ATOM 857 C CA . CYS A 1 101 ? 5.274 6.941 2.602 1.00 48.00 101 CYS A CA 1
ATOM 858 C C . CYS A 1 101 ? 4.197 7.653 1.768 1.00 48.00 101 CYS A C 1
ATOM 860 O O . CYS A 1 101 ? 3.044 7.226 1.724 1.00 48.00 101 CYS A O 1
ATOM 862 N N . LEU A 1 102 ? 4.571 8.782 1.159 1.00 47.09 102 LEU A N 1
ATOM 863 C CA . LEU A 1 102 ? 3.755 9.519 0.194 1.00 47.09 102 LEU A CA 1
ATOM 864 C C . LEU A 1 102 ? 3.377 8.578 -0.956 1.00 47.09 102 LEU A C 1
ATOM 866 O O . LEU A 1 102 ? 4.231 8.207 -1.759 1.00 47.09 102 LEU A O 1
ATOM 870 N N . CYS A 1 103 ? 2.106 8.187 -1.018 1.00 45.25 103 CYS A N 1
ATOM 871 C CA . CYS A 1 103 ? 1.534 7.591 -2.217 1.00 45.25 103 CYS A CA 1
ATOM 872 C C . CYS A 1 103 ? 0.838 8.712 -2.996 1.00 45.25 103 CYS A C 1
ATOM 874 O O . CYS A 1 103 ? 0.008 9.422 -2.423 1.00 45.25 103 CYS A O 1
ATOM 876 N N . ARG A 1 104 ? 1.214 8.923 -4.258 1.00 46.94 104 ARG A N 1
ATOM 877 C CA . ARG A 1 104 ? 0.506 9.825 -5.172 1.00 46.94 104 ARG A CA 1
ATOM 878 C C . ARG A 1 104 ? -0.625 9.039 -5.842 1.00 46.94 104 ARG A C 1
ATOM 880 O O . ARG A 1 104 ? -0.509 7.837 -6.064 1.00 46.94 104 ARG A O 1
ATOM 887 N N . ASP A 1 105 ? -1.743 9.709 -6.102 1.00 45.28 105 ASP A N 1
ATOM 888 C CA . ASP A 1 105 ? -2.809 9.138 -6.925 1.00 45.28 105 ASP A CA 1
ATOM 889 C C . ASP A 1 105 ? -2.372 9.151 -8.389 1.00 45.28 105 ASP A C 1
ATOM 891 O O . ASP A 1 105 ? -2.113 10.222 -8.939 1.00 45.28 105 ASP A 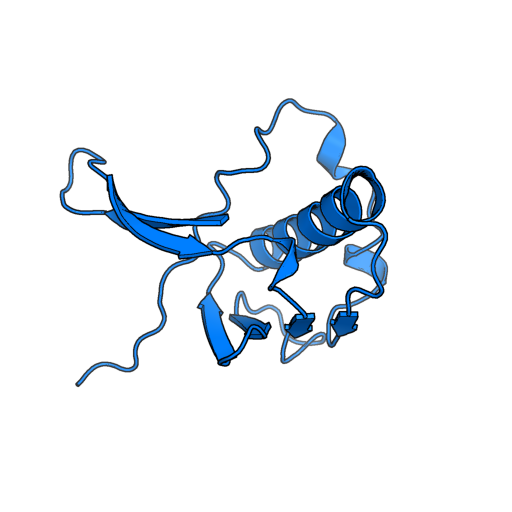O 1
ATOM 895 N N . VAL A 1 106 ? -2.402 7.990 -9.039 1.00 45.16 106 VAL A N 1
ATOM 896 C CA . VAL A 1 106 ? -2.422 7.902 -10.503 1.00 45.16 106 VAL A CA 1
ATOM 897 C C . VAL A 1 106 ? -3.885 7.905 -10.909 1.00 45.16 106 VAL A C 1
ATOM 899 O O . VAL A 1 106 ? -4.516 6.858 -11.057 1.00 45.16 106 VAL A O 1
ATOM 902 N N . THR A 1 107 ? -4.470 9.091 -11.024 1.00 44.12 107 THR A N 1
ATOM 903 C CA . THR A 1 107 ? -5.711 9.206 -11.793 1.00 44.12 107 THR A CA 1
ATOM 904 C C . THR A 1 107 ? -5.321 9.318 -13.266 1.00 44.12 107 THR A C 1
ATOM 906 O O . THR A 1 107 ? -4.435 10.112 -13.582 1.00 44.12 107 THR A O 1
ATOM 909 N N . PRO A 1 108 ? -5.898 8.511 -14.177 1.00 39.81 108 PRO A N 1
ATOM 910 C CA . PRO A 1 108 ? -5.702 8.740 -15.598 1.00 39.81 108 PRO A CA 1
ATOM 911 C C . PRO A 1 108 ? -6.333 10.095 -15.932 1.00 39.81 108 PRO A C 1
ATOM 913 O O . PRO A 1 108 ? -7.504 10.328 -15.617 1.00 39.81 108 PRO A O 1
ATOM 916 N N . ASP A 1 109 ? -5.519 10.987 -16.492 1.00 43.78 109 ASP A N 1
ATOM 917 C CA . ASP A 1 109 ? -5.914 12.330 -16.914 1.00 43.78 109 ASP A CA 1
ATOM 918 C C . ASP A 1 109 ? -7.165 12.267 -17.809 1.00 43.78 109 ASP A C 1
ATOM 920 O O . ASP A 1 109 ? -7.314 11.356 -18.632 1.00 43.78 109 ASP A O 1
ATOM 924 N N . ARG A 1 110 ? -8.077 13.221 -17.608 1.00 36.78 110 ARG A N 1
ATOM 925 C CA . ARG A 1 110 ? -9.262 13.437 -18.449 1.00 36.78 110 ARG A CA 1
ATOM 926 C C . ARG A 1 110 ? -8.923 14.309 -19.647 1.00 36.78 110 ARG A C 1
ATOM 928 O O . ARG A 1 110 ? -8.206 15.310 -19.444 1.00 36.78 110 ARG A O 1
#

Radius of gyration: 14.21 Å; chains: 1; bounding box: 33×39×35 Å

Foldseek 3Di:
DWAWDQDDPVRDIDTPDDDDLLQFAEKAPPAQPDFAQWIWTDGVDIAIWGWPGSLLSLLLLLVSVVCCVVPVVDPYYYYNHDPVSNPPPPPPPDDDPSPPRDIDGPDPDD

pLDDT: mean 80.72, std 18.46, range [35.0, 96.25]

InterPro domains:
  IPR02825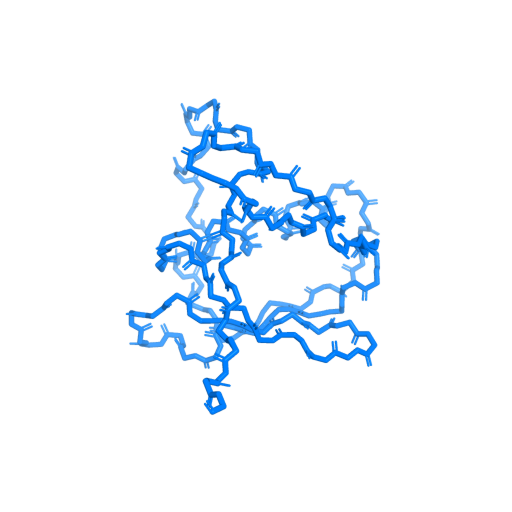8 Exocyst complex component Sec3, PIP2-binding N-terminal domain [PF15277] (6-68)
  IPR028258 Exocyst complex component Sec3, PIP2-binding N-terminal domain [SM01313] (2-71)

Sequence (110 aa):
MVKHWRVDREEKYEIVEKWFLKDLEMIDGKEADTDNPYFDMHFHKVYNMEAYSCASKYTFARTLNKLNAMYLKKDFKIVNFDDTYLNDDSIWSSNLTPLQCLCRDVTPDR

Organism: NCBI:txid245042

Secondary structure (DSSP, 8-state):
-EEEEE-STT--EEEEEE--GGG--EEE-S-TTS---EEEEESSSEEEEEESSHHHHHHHHHHHHHHIIIII-S--EEESS-HHHHS-GGGGGS---TT---EEP-PPP-